Protein AF-A0A1E5RS31-F1 (afdb_monomer_lite)

pLDDT: mean 87.12, std 14.64, range [45.81, 97.88]

Organism: NCBI:txid211096

Structure (mmCIF, N/CA/C/O backbone):
data_AF-A0A1E5RS31-F1
#
_entry.id   AF-A0A1E5RS31-F1
#
loop_
_atom_site.group_PDB
_atom_site.id
_atom_site.type_symbol
_atom_site.label_atom_id
_atom_site.label_alt_id
_atom_site.label_comp_id
_atom_site.label_asym_id
_atom_site.label_entity_id
_atom_site.label_seq_id
_atom_site.pdbx_PDB_ins_code
_atom_site.Cartn_x
_atom_site.Cartn_y
_atom_site.Cartn_z
_atom_site.occupancy
_atom_site.B_iso_or_equiv
_atom_site.auth_seq_id
_atom_site.auth_comp_id
_atom_site.auth_asym_id
_atom_site.auth_atom_id
_atom_site.pdbx_PDB_model_num
ATOM 1 N N . MET A 1 1 ? 2.221 2.774 -38.763 1.00 47.62 1 MET A N 1
ATOM 2 C CA . MET A 1 1 ? 3.360 2.553 -37.840 1.00 47.62 1 MET A CA 1
ATOM 3 C C . MET A 1 1 ? 3.318 3.418 -36.558 1.00 47.62 1 MET A C 1
ATOM 5 O O . MET A 1 1 ? 4.324 3.502 -35.875 1.00 47.62 1 MET A O 1
ATOM 9 N N . ASN A 1 2 ? 2.171 3.998 -36.149 1.00 57.16 2 ASN A N 1
ATOM 10 C CA . ASN A 1 2 ? 2.112 4.993 -35.050 1.00 57.16 2 ASN A CA 1
ATOM 11 C C . ASN A 1 2 ? 1.485 4.512 -33.725 1.00 57.16 2 ASN A C 1
ATOM 13 O O . ASN A 1 2 ? 1.421 5.285 -32.772 1.00 57.16 2 ASN A O 1
ATOM 17 N N . THR A 1 3 ? 1.001 3.273 -33.638 1.00 54.53 3 THR A N 1
ATOM 18 C CA . THR A 1 3 ? 0.268 2.790 -32.451 1.00 54.53 3 THR A CA 1
ATOM 19 C C . THR A 1 3 ? 1.207 2.227 -31.379 1.00 54.53 3 THR A C 1
ATOM 21 O O . THR A 1 3 ? 1.046 2.547 -30.206 1.00 54.53 3 THR A O 1
ATOM 24 N N . ALA A 1 4 ? 2.242 1.482 -31.783 1.00 50.53 4 ALA A N 1
ATOM 25 C CA . ALA A 1 4 ? 3.220 0.875 -30.872 1.00 50.53 4 ALA A CA 1
ATOM 26 C C . ALA A 1 4 ? 4.129 1.909 -30.178 1.00 50.53 4 ALA A C 1
ATOM 28 O O . ALA A 1 4 ? 4.456 1.779 -29.003 1.00 50.53 4 ALA A O 1
ATOM 29 N N . VAL A 1 5 ? 4.488 2.989 -30.882 1.00 55.47 5 VAL A N 1
ATOM 30 C CA . VAL A 1 5 ? 5.280 4.089 -30.305 1.00 55.47 5 VAL A CA 1
ATOM 31 C C . VAL A 1 5 ? 4.449 4.878 -29.280 1.00 55.47 5 VAL A C 1
ATOM 33 O O . VAL A 1 5 ? 4.957 5.252 -28.229 1.00 55.47 5 VAL A O 1
ATOM 36 N N . LYS A 1 6 ? 3.142 5.069 -29.526 1.00 50.16 6 LYS A N 1
ATOM 37 C CA . LYS A 1 6 ? 2.219 5.738 -28.589 1.00 50.16 6 LYS A CA 1
ATOM 38 C C . LYS A 1 6 ? 1.921 4.909 -27.338 1.00 50.16 6 LYS A C 1
ATOM 40 O O . LYS A 1 6 ? 1.783 5.492 -26.267 1.00 50.16 6 LYS A O 1
ATOM 45 N N . SER A 1 7 ? 1.822 3.582 -27.446 1.00 52.22 7 SER A N 1
ATOM 46 C CA . SER A 1 7 ? 1.675 2.722 -26.266 1.00 52.22 7 SER A CA 1
ATOM 47 C C . SER A 1 7 ? 2.943 2.745 -25.417 1.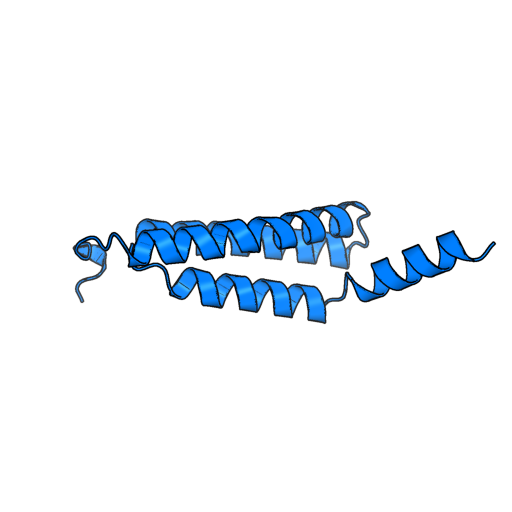00 52.22 7 SER A C 1
ATOM 49 O O . SER A 1 7 ? 2.839 3.007 -24.229 1.00 52.22 7 SER A O 1
ATOM 51 N N . ALA A 1 8 ? 4.130 2.609 -26.020 1.00 47.41 8 ALA A N 1
ATOM 52 C CA . ALA A 1 8 ? 5.407 2.659 -25.301 1.00 47.41 8 ALA A CA 1
ATOM 53 C C . ALA A 1 8 ? 5.656 4.011 -24.598 1.00 47.41 8 ALA A C 1
ATOM 55 O O . ALA A 1 8 ? 6.109 4.034 -23.455 1.00 47.41 8 ALA A O 1
ATOM 56 N N . LEU A 1 9 ? 5.294 5.132 -25.239 1.00 45.81 9 LEU A N 1
ATOM 57 C CA . LEU A 1 9 ? 5.343 6.476 -24.642 1.00 45.81 9 LEU A CA 1
ATOM 58 C C . LEU A 1 9 ? 4.329 6.667 -23.501 1.00 45.81 9 LEU A C 1
ATOM 60 O O . LEU A 1 9 ? 4.599 7.406 -22.558 1.00 45.81 9 LEU A O 1
ATOM 64 N N . ASN A 1 10 ? 3.164 6.015 -23.562 1.00 55.19 10 ASN A N 1
ATOM 65 C CA . ASN A 1 10 ? 2.210 6.010 -22.450 1.00 55.19 10 ASN A CA 1
ATOM 66 C C . ASN A 1 10 ? 2.687 5.119 -21.299 1.00 55.19 10 ASN A C 1
ATOM 68 O O . ASN A 1 10 ? 2.498 5.490 -20.148 1.00 55.19 10 ASN A O 1
ATOM 72 N N . THR A 1 11 ? 3.342 3.994 -21.582 1.00 55.00 11 THR A N 1
ATOM 73 C CA . THR A 1 11 ? 3.890 3.079 -20.571 1.00 55.00 11 THR A CA 1
ATOM 74 C C . THR A 1 11 ? 5.073 3.694 -19.814 1.00 55.00 11 THR A C 1
ATOM 76 O O . THR A 1 11 ? 5.118 3.610 -18.589 1.00 55.00 11 THR A O 1
ATOM 79 N N . SER A 1 12 ? 5.983 4.393 -20.505 1.00 52.44 12 SER A N 1
ATOM 80 C CA . SER A 1 12 ? 7.092 5.124 -19.865 1.00 52.44 12 SER A CA 1
ATOM 81 C C . SER A 1 12 ? 6.628 6.360 -19.086 1.00 52.44 12 SER A C 1
ATOM 83 O O . SER A 1 12 ? 7.256 6.752 -18.107 1.00 52.44 12 SER A O 1
ATOM 85 N N . LYS A 1 13 ? 5.500 6.963 -19.483 1.00 56.97 13 LYS A N 1
ATOM 86 C CA . LYS A 1 13 ? 4.834 8.028 -18.721 1.00 56.97 13 LYS A CA 1
ATOM 87 C C . LYS A 1 13 ? 4.009 7.483 -17.545 1.00 56.97 13 LYS A C 1
ATOM 89 O O . LYS A 1 13 ? 3.832 8.188 -16.556 1.00 56.97 13 LYS A O 1
ATOM 94 N N . GLN A 1 14 ? 3.510 6.247 -17.641 1.00 64.06 14 GLN A N 1
ATOM 95 C CA . GLN A 1 14 ? 2.771 5.556 -16.578 1.00 64.06 14 GLN A CA 1
ATOM 96 C C . GLN A 1 14 ? 3.690 5.140 -15.428 1.00 64.06 14 GLN A C 1
ATOM 98 O O . GLN A 1 14 ? 3.350 5.371 -14.266 1.00 64.06 14 GLN A O 1
ATOM 103 N N . LEU A 1 15 ? 4.853 4.563 -15.735 1.00 82.00 15 LEU A N 1
ATOM 104 C CA . LEU A 1 15 ? 5.786 4.069 -14.728 1.00 82.00 15 LEU A CA 1
ATOM 105 C C . LEU A 1 15 ? 7.029 4.961 -14.644 1.00 82.00 15 LEU A C 1
ATOM 107 O O . LEU A 1 15 ? 7.922 4.904 -15.481 1.00 82.00 15 LEU A O 1
ATOM 111 N N . SER A 1 16 ? 7.080 5.782 -13.601 1.00 91.25 16 SER A N 1
ATOM 112 C CA . SER A 1 16 ? 8.226 6.605 -13.221 1.00 91.25 16 SER A CA 1
ATOM 113 C C . SER A 1 16 ? 8.402 6.533 -11.706 1.00 91.25 16 SER A C 1
ATOM 115 O O . SER A 1 16 ? 7.438 6.289 -10.979 1.00 91.25 16 SER A O 1
ATOM 117 N N . GLN A 1 17 ? 9.597 6.827 -11.192 1.00 91.62 17 GLN A N 1
ATOM 118 C CA . GLN A 1 17 ? 9.815 6.846 -9.739 1.00 91.62 17 GLN A CA 1
ATOM 119 C C . GLN A 1 17 ? 8.849 7.805 -9.016 1.00 91.62 17 GLN A C 1
ATOM 121 O O . GLN A 1 17 ? 8.391 7.535 -7.903 1.00 91.62 17 GLN A O 1
ATOM 126 N N . GLN A 1 18 ? 8.493 8.913 -9.671 1.00 92.88 18 GLN A N 1
ATOM 127 C CA . GLN A 1 18 ? 7.522 9.882 -9.165 1.00 92.88 18 GLN A CA 1
ATOM 128 C C . GLN A 1 18 ? 6.104 9.299 -9.117 1.00 92.88 18 GLN A C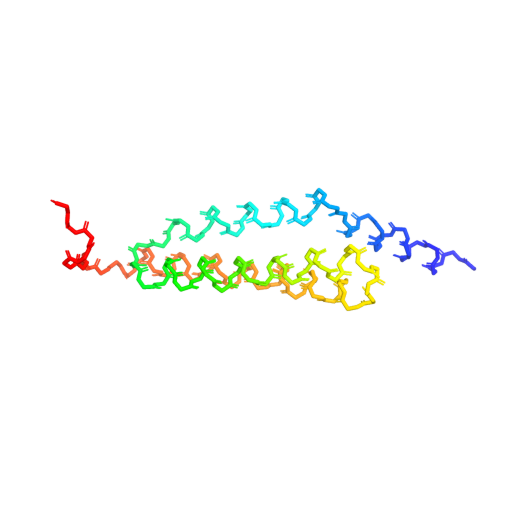 1
ATOM 130 O O . GLN A 1 18 ? 5.410 9.488 -8.120 1.00 92.88 18 GLN A O 1
ATOM 135 N N . SER A 1 19 ? 5.676 8.557 -10.145 1.00 93.44 19 SER A N 1
ATOM 136 C CA . SER A 1 19 ? 4.346 7.935 -10.159 1.00 93.44 19 SER A CA 1
ATOM 137 C C . SER A 1 19 ? 4.225 6.793 -9.147 1.00 93.44 19 SER A C 1
ATOM 139 O O . SER A 1 19 ? 3.181 6.675 -8.503 1.00 93.44 19 SER A O 1
ATOM 141 N N . ILE A 1 20 ? 5.292 6.015 -8.926 1.00 95.19 20 ILE A N 1
ATOM 142 C CA . ILE A 1 20 ? 5.361 5.000 -7.857 1.00 95.19 20 ILE A CA 1
ATOM 143 C C . ILE A 1 20 ? 5.235 5.673 -6.485 1.00 95.19 20 ILE A C 1
ATOM 145 O O . ILE A 1 20 ? 4.435 5.251 -5.651 1.00 95.19 20 ILE A O 1
ATOM 149 N N . SER A 1 21 ? 5.972 6.765 -6.268 1.00 95.56 21 SER A N 1
ATOM 150 C CA . SER A 1 21 ? 5.946 7.514 -5.004 1.00 95.56 21 SER A CA 1
ATOM 151 C C . SER A 1 21 ? 4.574 8.139 -4.729 1.00 95.56 21 SER A C 1
ATOM 153 O O . SER A 1 21 ? 4.063 8.046 -3.614 1.00 95.56 21 SER A O 1
ATOM 155 N N . ALA A 1 22 ? 3.939 8.725 -5.748 1.00 96.00 22 ALA A N 1
ATOM 156 C CA . ALA A 1 22 ? 2.594 9.289 -5.643 1.00 96.00 22 ALA A CA 1
ATOM 157 C C . ALA A 1 22 ? 1.530 8.213 -5.358 1.00 96.00 22 ALA A C 1
ATOM 159 O O . ALA A 1 22 ? 0.605 8.437 -4.566 1.00 96.00 22 ALA A O 1
ATOM 160 N N . LEU A 1 23 ? 1.671 7.031 -5.968 1.00 96.31 23 LEU A N 1
ATOM 161 C CA . LEU A 1 23 ? 0.797 5.893 -5.700 1.00 96.31 23 LEU A CA 1
ATOM 162 C C . LEU A 1 23 ? 0.975 5.405 -4.254 1.00 96.31 23 LEU A C 1
ATOM 164 O O . LEU A 1 23 ? -0.019 5.262 -3.544 1.00 96.31 23 LEU A O 1
ATOM 168 N N . ASN A 1 24 ? 2.215 5.247 -3.782 1.00 97.25 24 ASN A N 1
ATOM 169 C CA . ASN A 1 24 ? 2.505 4.854 -2.401 1.00 97.25 24 ASN A CA 1
ATOM 170 C C . ASN A 1 24 ? 1.938 5.856 -1.383 1.00 97.25 24 ASN A C 1
ATOM 172 O O . ASN A 1 24 ? 1.248 5.467 -0.443 1.00 97.25 24 ASN A O 1
ATOM 176 N N . ALA A 1 25 ? 2.136 7.157 -1.607 1.00 96.81 25 ALA A N 1
ATOM 177 C CA . ALA A 1 25 ? 1.554 8.195 -0.756 1.00 96.81 25 ALA A CA 1
ATOM 178 C C . ALA A 1 25 ? 0.019 8.100 -0.714 1.00 96.81 25 ALA A C 1
ATOM 180 O O . ALA A 1 25 ? -0.585 8.166 0.357 1.00 96.81 25 ALA A O 1
ATOM 181 N N . SER A 1 26 ? -0.618 7.862 -1.866 1.00 96.50 26 SER A N 1
ATOM 182 C CA . SER A 1 26 ? -2.067 7.650 -1.938 1.00 96.50 26 SE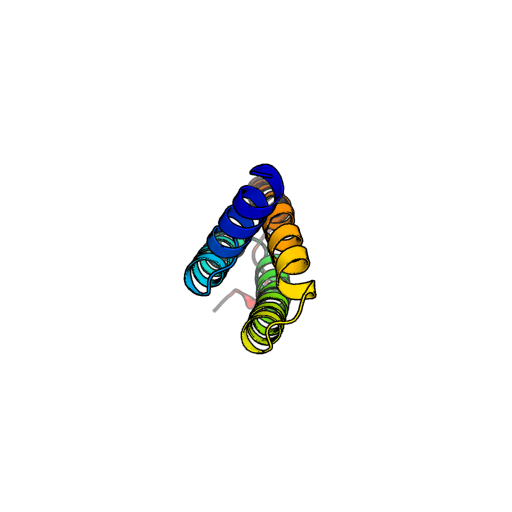R A CA 1
ATOM 183 C C . SER A 1 26 ? -2.511 6.444 -1.107 1.00 96.50 26 SER A C 1
ATOM 185 O O . SER A 1 26 ? -3.520 6.530 -0.409 1.00 96.50 26 SER A O 1
ATOM 187 N N . TYR A 1 27 ? -1.763 5.341 -1.135 1.00 97.19 27 TYR A N 1
ATOM 188 C CA . TYR A 1 27 ? -2.023 4.179 -0.287 1.00 97.19 27 TYR A CA 1
ATOM 189 C C . TYR A 1 27 ? -1.886 4.506 1.196 1.00 97.19 27 TYR A C 1
ATOM 191 O O . TYR A 1 27 ? -2.829 4.286 1.952 1.00 97.19 27 TYR A O 1
ATOM 199 N N . MET A 1 28 ? -0.747 5.060 1.611 1.00 96.31 28 MET A N 1
ATOM 200 C CA . MET A 1 28 ? -0.465 5.327 3.023 1.00 96.31 28 MET A CA 1
ATOM 201 C C . MET A 1 28 ? -1.478 6.299 3.629 1.00 96.31 28 MET A C 1
ATOM 203 O O . MET A 1 28 ? -1.969 6.052 4.729 1.00 96.31 28 MET A O 1
ATOM 207 N N . ASN A 1 29 ? -1.891 7.320 2.875 1.00 96.12 29 ASN A N 1
ATOM 208 C CA . ASN A 1 29 ? -2.945 8.239 3.299 1.00 96.12 29 ASN A CA 1
ATOM 209 C C . ASN A 1 29 ? -4.290 7.521 3.497 1.00 96.12 29 ASN A C 1
ATOM 211 O O . ASN A 1 29 ? -4.962 7.748 4.495 1.00 96.12 29 ASN A O 1
ATOM 215 N N . ASN A 1 30 ? -4.685 6.619 2.589 1.00 95.50 30 ASN A N 1
ATOM 216 C CA . ASN A 1 30 ? -5.943 5.870 2.733 1.00 95.50 30 ASN A CA 1
ATOM 217 C C . ASN A 1 30 ? -5.883 4.799 3.831 1.00 95.50 30 ASN A C 1
ATOM 219 O O . ASN A 1 30 ? -6.901 4.498 4.450 1.00 95.50 30 ASN A O 1
ATOM 223 N N . ILE A 1 31 ? -4.704 4.231 4.091 1.00 95.62 31 ILE A N 1
ATOM 224 C CA . ILE A 1 31 ? -4.511 3.239 5.151 1.00 95.62 31 ILE A CA 1
ATOM 225 C C . ILE A 1 31 ? -4.600 3.898 6.532 1.00 95.62 31 ILE A C 1
ATOM 227 O O . ILE A 1 31 ? -5.182 3.328 7.450 1.00 95.62 31 ILE A O 1
ATOM 231 N N . GLN A 1 32 ? -4.080 5.116 6.690 1.00 93.50 32 GLN A N 1
ATOM 232 C CA . GLN A 1 32 ? -4.196 5.860 7.949 1.00 93.50 32 GLN A CA 1
ATOM 233 C C . GLN A 1 32 ? -5.649 6.156 8.345 1.00 93.50 32 GLN A C 1
ATOM 235 O O . GLN A 1 32 ? -5.939 6.306 9.526 1.00 93.50 32 GLN A O 1
ATOM 240 N N . LEU A 1 33 ? -6.562 6.194 7.374 1.00 93.44 33 LEU A N 1
ATOM 241 C CA . LEU A 1 33 ? -7.987 6.429 7.594 1.00 93.44 33 LEU A CA 1
ATOM 242 C C . LEU A 1 33 ? -8.750 5.200 8.130 1.00 93.44 33 LEU A C 1
ATOM 244 O O . LEU A 1 33 ? -9.931 5.333 8.462 1.00 93.44 33 LEU A O 1
ATOM 248 N N . PHE A 1 34 ? -8.117 4.021 8.214 1.00 93.25 34 PHE A N 1
ATOM 249 C CA . PHE A 1 34 ? -8.707 2.854 8.875 1.00 93.25 34 PHE A CA 1
ATOM 250 C C . PHE A 1 34 ? -8.841 3.103 10.378 1.00 93.25 34 PHE A C 1
ATOM 252 O O . PHE A 1 34 ? -7.852 3.365 11.069 1.00 93.25 34 PHE A O 1
ATOM 259 N N . THR A 1 35 ? -10.062 2.953 10.890 1.00 90.50 35 THR A N 1
ATOM 260 C CA . THR A 1 35 ? -10.357 3.060 12.322 1.00 90.50 35 THR A CA 1
ATOM 261 C C . THR A 1 35 ? -9.806 1.848 13.067 1.00 90.50 35 THR A C 1
ATOM 263 O O . THR A 1 35 ? -9.175 1.998 14.107 1.00 90.50 35 THR A O 1
ATOM 266 N N . ASN A 1 36 ? -9.950 0.653 12.491 1.00 91.81 36 ASN A N 1
ATOM 267 C CA . ASN A 1 36 ? -9.486 -0.587 13.102 1.00 91.81 36 ASN A CA 1
ATOM 268 C C . ASN A 1 36 ? -7.954 -0.736 13.018 1.00 91.81 36 ASN A C 1
ATOM 270 O O . ASN A 1 36 ? -7.384 -0.753 11.921 1.00 91.81 36 ASN A O 1
ATOM 274 N N . TYR A 1 37 ? -7.306 -0.925 14.173 1.00 91.81 37 TYR A N 1
ATOM 275 C CA . TYR A 1 37 ? -5.858 -1.125 14.293 1.00 91.81 37 TYR A CA 1
ATOM 276 C C . TYR A 1 37 ? -5.307 -2.239 13.410 1.00 91.81 37 TYR A C 1
ATOM 278 O O . TYR A 1 37 ? -4.337 -2.036 12.681 1.00 91.81 37 TYR A O 1
ATOM 286 N N . ASN A 1 38 ? -5.933 -3.417 13.454 1.00 92.12 38 ASN A N 1
ATOM 287 C CA . ASN A 1 38 ? -5.429 -4.595 12.759 1.00 92.12 38 ASN A CA 1
ATOM 288 C C . ASN A 1 38 ? -5.436 -4.371 11.250 1.00 92.12 38 ASN A C 1
ATOM 290 O O . ASN A 1 38 ? -4.455 -4.692 10.585 1.00 92.12 38 ASN A O 1
ATOM 294 N N . PHE A 1 39 ? -6.502 -3.777 10.708 1.00 93.00 39 PHE A N 1
ATOM 295 C CA . PHE A 1 39 ? -6.559 -3.444 9.285 1.00 93.00 39 PHE A CA 1
ATOM 296 C C . PHE A 1 39 ? -5.529 -2.385 8.912 1.00 93.00 39 PHE A C 1
ATOM 298 O O . PHE A 1 39 ? -4.792 -2.578 7.944 1.00 93.00 39 PHE A O 1
ATOM 305 N N . ARG A 1 40 ? -5.420 -1.312 9.701 1.00 94.50 40 ARG A N 1
ATOM 306 C CA . ARG A 1 40 ? -4.433 -0.251 9.481 1.00 94.50 40 ARG A CA 1
ATOM 307 C C . ARG A 1 40 ? -3.011 -0.812 9.419 1.00 94.50 40 ARG A C 1
ATOM 309 O O . ARG A 1 40 ? -2.312 -0.608 8.429 1.00 94.50 40 ARG A O 1
ATOM 316 N N . GLU A 1 41 ? -2.600 -1.573 10.429 1.00 95.25 41 GLU A N 1
ATOM 317 C CA . GLU A 1 41 ? -1.244 -2.120 10.510 1.00 95.25 41 GLU A CA 1
ATOM 318 C C . GLU A 1 41 ? -0.991 -3.247 9.502 1.00 95.25 41 GLU A C 1
ATOM 320 O O . GLU A 1 41 ? 0.079 -3.295 8.890 1.00 95.25 41 GLU A O 1
ATOM 325 N N . TYR A 1 42 ? -1.970 -4.124 9.260 1.00 95.62 42 TYR A N 1
ATOM 326 C CA . TYR A 1 42 ? -1.852 -5.174 8.248 1.00 95.62 42 TYR A CA 1
ATOM 327 C C . TYR A 1 42 ? -1.653 -4.581 6.852 1.00 95.62 42 TYR A C 1
ATOM 329 O O . TYR A 1 42 ? -0.687 -4.929 6.168 1.00 95.62 42 TYR A O 1
ATOM 337 N N . PHE A 1 43 ? -2.529 -3.662 6.430 1.00 96.25 43 PHE A N 1
ATOM 338 C CA . PHE A 1 43 ? -2.436 -3.069 5.099 1.00 96.25 43 PHE A CA 1
ATOM 339 C C . PHE A 1 43 ? -1.187 -2.206 4.952 1.00 96.25 43 PHE A C 1
ATOM 341 O O . PHE A 1 43 ? -0.544 -2.270 3.906 1.00 96.25 43 PHE A O 1
ATOM 348 N N . LYS A 1 44 ? -0.782 -1.478 6.000 1.00 96.62 44 LYS A N 1
ATOM 349 C CA . LYS A 1 44 ? 0.482 -0.732 6.012 1.00 96.62 44 LYS A CA 1
ATOM 350 C C . LYS A 1 44 ? 1.666 -1.653 5.717 1.00 96.62 44 LYS A C 1
ATOM 352 O O . LYS A 1 44 ? 2.403 -1.408 4.768 1.00 96.62 44 LYS A O 1
ATOM 357 N N . ARG A 1 45 ? 1.804 -2.757 6.459 1.00 97.31 45 ARG A N 1
ATOM 358 C CA . ARG A 1 45 ? 2.897 -3.731 6.270 1.00 97.31 45 ARG A CA 1
ATOM 359 C C . ARG A 1 45 ? 2.813 -4.478 4.943 1.00 97.31 45 ARG A C 1
ATOM 361 O O . ARG A 1 45 ? 3.846 -4.813 4.369 1.00 97.31 45 ARG A O 1
ATOM 368 N N . LYS A 1 46 ? 1.603 -4.804 4.475 1.00 96.62 46 LYS A N 1
ATOM 369 C CA . LYS A 1 46 ? 1.393 -5.459 3.178 1.00 96.62 46 LYS A CA 1
ATOM 370 C C . LYS A 1 46 ? 1.892 -4.546 2.062 1.00 96.62 46 LYS A C 1
ATOM 372 O O . LYS A 1 46 ? 2.818 -4.915 1.353 1.00 96.62 46 LYS A O 1
ATOM 377 N N . TYR A 1 47 ? 1.327 -3.347 1.947 1.00 96.88 47 TYR A N 1
ATOM 378 C CA . TYR A 1 47 ? 1.626 -2.472 0.819 1.00 96.88 47 TYR A CA 1
ATOM 379 C C . TYR A 1 47 ? 3.016 -1.857 0.897 1.00 96.88 47 TYR A C 1
ATOM 381 O O . TYR A 1 47 ? 3.621 -1.661 -0.147 1.00 96.88 47 TYR A O 1
ATOM 389 N N . GLN A 1 48 ? 3.579 -1.639 2.089 1.00 96.88 48 GLN A N 1
ATOM 390 C CA . GLN A 1 48 ? 4.986 -1.258 2.199 1.00 96.88 48 GLN A CA 1
ATOM 391 C C . GLN A 1 48 ? 5.903 -2.301 1.534 1.00 96.88 48 GLN A C 1
ATOM 393 O O . GLN A 1 48 ? 6.745 -1.929 0.722 1.00 96.88 48 GLN A O 1
ATOM 398 N N . ARG A 1 49 ? 5.678 -3.598 1.791 1.00 97.88 49 ARG A N 1
ATOM 399 C CA . ARG A 1 49 ? 6.433 -4.680 1.139 1.00 97.88 49 ARG A CA 1
ATOM 400 C C . ARG A 1 49 ? 6.187 -4.746 -0.369 1.00 97.88 49 ARG A C 1
ATOM 402 O O . ARG A 1 49 ? 7.136 -4.928 -1.124 1.00 97.88 49 ARG A O 1
ATOM 409 N N . GLU A 1 50 ? 4.946 -4.555 -0.821 1.00 97.69 50 GLU A N 1
ATOM 410 C CA . GLU A 1 50 ? 4.646 -4.512 -2.262 1.00 97.69 50 GLU A CA 1
ATOM 411 C C . GLU A 1 50 ? 5.344 -3.333 -2.959 1.00 97.69 50 GLU A C 1
ATOM 413 O O . GLU A 1 50 ? 5.898 -3.498 -4.043 1.00 97.69 50 GLU A O 1
ATOM 418 N N . PHE A 1 51 ? 5.400 -2.153 -2.330 1.00 97.12 51 PHE A N 1
ATOM 419 C CA . PHE A 1 51 ? 6.122 -1.002 -2.879 1.00 97.12 51 PHE A CA 1
ATOM 420 C C . PHE A 1 51 ? 7.642 -1.182 -2.835 1.00 97.12 51 PHE A C 1
ATOM 422 O O . PHE A 1 51 ? 8.321 -0.757 -3.766 1.00 97.12 51 PHE A O 1
ATOM 429 N N . GLU A 1 52 ? 8.200 -1.817 -1.805 1.00 96.69 52 GLU A N 1
ATOM 430 C CA . GLU A 1 52 ? 9.622 -2.200 -1.773 1.00 96.69 52 GLU A CA 1
ATOM 431 C C . GLU A 1 52 ? 9.962 -3.151 -2.933 1.00 96.69 52 GLU A C 1
ATOM 433 O O . GLU A 1 52 ? 10.950 -2.948 -3.647 1.00 96.69 52 GLU A O 1
ATOM 438 N N . LYS A 1 53 ? 9.091 -4.134 -3.189 1.00 97.38 53 LYS A N 1
ATOM 439 C CA . LYS A 1 53 ? 9.210 -5.056 -4.322 1.00 97.38 53 LYS A CA 1
ATOM 440 C C . LYS A 1 53 ? 9.108 -4.326 -5.661 1.00 97.38 53 LYS A C 1
ATOM 442 O O . LYS A 1 53 ? 10.002 -4.468 -6.488 1.00 97.38 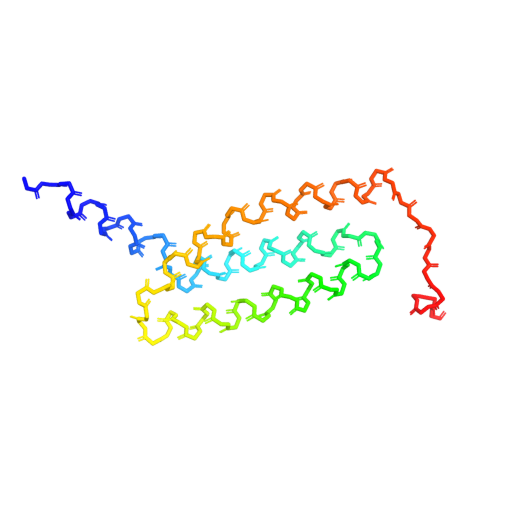53 LYS A O 1
ATOM 447 N N . LEU A 1 54 ? 8.090 -3.486 -5.846 1.00 95.69 54 LEU A N 1
ATOM 448 C CA . LEU A 1 54 ? 7.903 -2.709 -7.072 1.00 95.69 54 LEU A CA 1
ATOM 449 C C . LEU A 1 54 ? 9.087 -1.772 -7.355 1.00 95.69 54 LEU A C 1
ATOM 451 O O . LEU A 1 54 ? 9.517 -1.654 -8.497 1.00 95.69 54 LEU A O 1
ATOM 455 N N . ASN A 1 55 ? 9.638 -1.112 -6.332 1.00 94.88 55 ASN A N 1
ATOM 456 C CA . ASN A 1 55 ? 10.829 -0.273 -6.497 1.00 94.88 55 ASN A CA 1
ATOM 457 C C . ASN A 1 55 ? 12.050 -1.098 -6.927 1.00 94.88 55 ASN A C 1
ATOM 459 O O . ASN A 1 55 ? 12.836 -0.636 -7.749 1.00 94.88 55 ASN A O 1
ATOM 463 N N . THR A 1 56 ? 12.195 -2.317 -6.406 1.00 96.19 56 THR A N 1
ATOM 464 C CA . THR A 1 56 ? 13.272 -3.238 -6.803 1.00 96.19 56 THR A CA 1
ATOM 465 C C . THR A 1 56 ? 13.109 -3.693 -8.255 1.00 96.19 56 THR A C 1
ATOM 467 O O . THR A 1 56 ? 14.060 -3.633 -9.037 1.00 96.19 56 THR A O 1
ATOM 470 N N . GLU A 1 57 ? 11.897 -4.090 -8.644 1.00 94.00 57 GLU A N 1
ATOM 471 C CA . GLU A 1 57 ? 11.553 -4.464 -10.023 1.00 94.00 57 GLU A CA 1
ATOM 472 C C . GLU A 1 57 ? 11.791 -3.289 -10.988 1.00 94.00 57 GLU A C 1
ATOM 474 O O . GLU A 1 57 ? 12.401 -3.456 -12.042 1.00 94.00 57 GLU A O 1
ATOM 479 N N . PHE A 1 58 ? 11.396 -2.072 -10.604 1.00 92.31 58 PHE A N 1
ATOM 480 C CA . PHE A 1 58 ? 11.642 -0.863 -11.390 1.00 92.31 58 PHE A CA 1
ATOM 481 C C . PHE A 1 58 ? 13.141 -0.551 -11.529 1.00 92.31 58 PHE A C 1
ATOM 483 O O . PHE A 1 58 ? 13.614 -0.315 -12.638 1.00 92.31 58 PHE A O 1
ATOM 490 N N . ALA A 1 59 ? 13.909 -0.597 -10.435 1.00 92.44 59 ALA A N 1
ATOM 491 C CA . ALA A 1 59 ? 15.348 -0.313 -10.448 1.00 92.44 59 ALA A CA 1
ATOM 492 C C . ALA A 1 59 ? 16.154 -1.318 -11.290 1.00 92.44 59 ALA A C 1
ATOM 494 O O . ALA A 1 59 ? 17.183 -0.963 -11.865 1.00 92.44 59 ALA A O 1
ATOM 495 N N . THR A 1 60 ? 15.681 -2.562 -11.380 1.00 93.94 60 THR A N 1
ATOM 496 C CA . THR A 1 60 ? 16.298 -3.627 -12.186 1.00 93.94 60 THR A CA 1
ATOM 497 C C . THR A 1 60 ? 15.784 -3.679 -13.629 1.00 93.94 60 THR A C 1
ATOM 499 O O . THR A 1 60 ? 16.266 -4.498 -14.408 1.00 93.94 60 THR A O 1
ATOM 502 N N . ASN A 1 61 ? 14.872 -2.777 -14.017 1.00 89.06 61 ASN A N 1
ATOM 503 C CA . ASN A 1 61 ? 14.176 -2.778 -15.309 1.00 89.06 61 ASN A CA 1
ATOM 504 C C . ASN A 1 61 ? 13.461 -4.110 -15.611 1.00 89.06 61 ASN A C 1
ATOM 506 O O . ASN A 1 61 ? 13.414 -4.550 -16.762 1.00 89.06 61 ASN A O 1
ATOM 510 N N . ASP A 1 62 ? 12.902 -4.753 -14.582 1.00 90.31 62 ASP A N 1
ATOM 511 C CA . ASP A 1 62 ? 12.083 -5.951 -14.747 1.00 90.31 62 ASP A CA 1
ATOM 512 C C . ASP A 1 62 ? 10.804 -5.607 -15.534 1.00 90.31 62 ASP A C 1
ATOM 514 O O . ASP A 1 62 ? 10.087 -4.648 -15.230 1.00 90.31 62 ASP A O 1
ATOM 518 N N . ALA A 1 63 ? 10.486 -6.426 -16.538 1.00 87.38 63 ALA A N 1
ATOM 519 C CA . ALA A 1 63 ? 9.258 -6.324 -17.318 1.00 87.38 63 ALA A CA 1
ATOM 520 C C . ALA A 1 63 ? 7.989 -6.418 -16.445 1.00 87.38 63 ALA A C 1
ATOM 522 O O . ALA A 1 63 ? 6.959 -5.833 -16.790 1.00 87.38 63 ALA A O 1
ATOM 523 N N . ASN A 1 64 ? 8.068 -7.099 -15.296 1.00 90.50 64 ASN A N 1
ATOM 524 C CA . ASN A 1 64 ? 6.955 -7.259 -14.359 1.00 90.50 64 ASN A CA 1
ATOM 525 C C . ASN A 1 64 ? 6.561 -5.958 -13.642 1.00 90.50 64 ASN A C 1
ATOM 527 O O . ASN A 1 64 ? 5.414 -5.837 -13.199 1.00 90.50 64 ASN A O 1
ATOM 531 N N . ALA A 1 65 ? 7.462 -4.970 -13.558 1.00 91.31 65 ALA A N 1
ATOM 532 C CA . ALA A 1 65 ? 7.225 -3.729 -12.818 1.00 91.31 65 ALA A CA 1
ATOM 533 C C . ALA A 1 65 ? 5.977 -2.981 -13.325 1.00 91.31 65 ALA A C 1
ATOM 535 O O . ALA A 1 65 ? 5.205 -2.421 -12.546 1.00 91.31 65 ALA A O 1
ATOM 536 N N . ILE A 1 66 ? 5.734 -3.015 -14.640 1.00 90.62 66 ILE A N 1
ATOM 537 C CA . ILE A 1 66 ? 4.577 -2.362 -15.264 1.00 90.62 66 ILE A CA 1
ATOM 538 C C . ILE A 1 66 ? 3.275 -3.057 -14.858 1.00 90.62 66 ILE A C 1
ATOM 540 O O . ILE A 1 66 ? 2.336 -2.387 -14.425 1.00 90.62 66 ILE A O 1
ATOM 544 N N . SER A 1 67 ? 3.211 -4.387 -14.965 1.00 92.06 67 SER A N 1
ATOM 545 C CA . SER A 1 67 ? 2.020 -5.147 -14.567 1.00 92.06 67 SER A CA 1
ATOM 546 C C . SER A 1 67 ? 1.738 -5.022 -13.072 1.00 92.06 67 SER A C 1
ATOM 548 O O . SER A 1 67 ? 0.587 -4.859 -12.674 1.00 92.06 67 SER A O 1
ATOM 550 N N . HIS A 1 68 ? 2.784 -5.022 -12.246 1.00 95.06 68 HIS A N 1
ATOM 551 C CA . HIS A 1 68 ? 2.653 -4.883 -10.802 1.00 95.06 68 HIS A CA 1
ATOM 552 C C . HIS A 1 68 ? 2.147 -3.483 -10.419 1.00 95.06 68 HIS A C 1
ATOM 554 O O . HIS A 1 68 ? 1.203 -3.351 -9.638 1.00 95.06 68 HIS A O 1
ATOM 560 N N . TYR A 1 69 ? 2.674 -2.426 -11.043 1.00 95.00 69 TYR A N 1
ATOM 561 C CA . TYR A 1 69 ? 2.155 -1.067 -10.869 1.00 95.00 69 TYR A CA 1
ATOM 562 C C . TYR A 1 69 ? 0.677 -0.940 -11.271 1.00 95.00 69 TYR A C 1
ATOM 564 O O . TYR A 1 69 ? -0.113 -0.297 -10.571 1.00 95.00 69 TYR A O 1
ATOM 572 N N . GLN A 1 70 ? 0.278 -1.565 -12.382 1.00 93.12 70 GLN A N 1
ATOM 573 C CA . GLN A 1 70 ? -1.119 -1.583 -12.822 1.00 93.12 70 GLN A CA 1
ATOM 574 C C . GLN A 1 70 ? -2.015 -2.309 -11.814 1.00 93.12 70 GLN A C 1
ATOM 576 O O . GLN A 1 70 ? -3.066 -1.785 -11.449 1.00 93.12 70 GLN A O 1
ATOM 581 N N . GLN A 1 71 ? -1.573 -3.457 -11.296 1.00 95.38 71 GLN A N 1
ATOM 582 C CA . GLN A 1 71 ? -2.291 -4.191 -10.256 1.00 95.38 71 GLN A CA 1
ATOM 583 C C . GLN A 1 71 ? -2.491 -3.339 -8.995 1.00 95.38 71 GLN A C 1
ATOM 585 O O . GLN A 1 71 ? -3.613 -3.228 -8.505 1.00 95.38 71 GLN A O 1
ATOM 590 N N . LEU A 1 72 ? -1.442 -2.675 -8.501 1.00 96.25 72 LEU A N 1
ATOM 591 C CA . LEU A 1 72 ? -1.555 -1.774 -7.348 1.00 96.25 72 LEU A CA 1
ATOM 592 C C . LEU A 1 72 ? -2.464 -0.569 -7.643 1.00 96.25 72 LEU A C 1
ATOM 594 O O . LEU A 1 72 ? -3.200 -0.092 -6.784 1.00 96.25 72 LEU A O 1
ATOM 598 N N . THR A 1 73 ? -2.486 -0.075 -8.876 1.00 94.88 73 THR A N 1
ATOM 599 C CA . THR A 1 73 ? -3.418 0.998 -9.251 1.00 94.88 73 THR A CA 1
ATOM 600 C C . THR A 1 73 ? -4.880 0.548 -9.132 1.00 94.88 73 THR A C 1
ATOM 602 O O . THR A 1 73 ? -5.729 1.305 -8.650 1.00 94.88 73 THR A O 1
ATOM 605 N N . GLU A 1 74 ? -5.181 -0.694 -9.513 1.00 94.12 74 GLU A N 1
ATOM 606 C CA . GLU A 1 74 ? -6.511 -1.288 -9.357 1.00 94.12 74 GLU A CA 1
ATOM 607 C C . GLU A 1 74 ? -6.846 -1.585 -7.886 1.00 94.12 74 GLU A C 1
ATOM 609 O O . GLU A 1 74 ? -7.929 -1.232 -7.401 1.00 94.12 74 GLU A O 1
ATOM 614 N N . GLU A 1 75 ? -5.899 -2.156 -7.139 1.00 95.38 75 GLU A N 1
ATOM 615 C CA . GLU A 1 75 ? -6.056 -2.475 -5.717 1.00 95.38 75 GLU A CA 1
ATOM 616 C C . GLU A 1 75 ? -6.273 -1.229 -4.846 1.00 95.38 75 GLU A C 1
ATOM 618 O O . GLU A 1 75 ? -7.001 -1.295 -3.851 1.00 95.38 75 GLU A O 1
ATOM 623 N N . LEU A 1 76 ? -5.755 -0.059 -5.235 1.00 95.94 76 LEU A N 1
ATOM 624 C CA . LEU A 1 76 ? -6.015 1.195 -4.522 1.00 95.94 76 LEU A CA 1
ATOM 625 C C . LEU A 1 76 ? -7.519 1.486 -4.417 1.00 95.94 76 LEU A C 1
ATOM 627 O O . LEU A 1 76 ? -7.989 2.001 -3.398 1.00 95.94 76 LEU A O 1
ATOM 631 N N . ARG A 1 77 ? -8.302 1.144 -5.449 1.00 94.62 77 ARG A N 1
ATOM 632 C CA . ARG A 1 77 ? -9.763 1.322 -5.419 1.00 94.62 77 ARG A CA 1
ATOM 633 C C . ARG A 1 77 ? -10.416 0.416 -4.378 1.00 94.62 77 ARG A C 1
ATOM 635 O O . ARG A 1 77 ? -11.385 0.830 -3.746 1.00 94.62 77 ARG A O 1
ATOM 642 N N . LEU A 1 78 ? -9.889 -0.794 -4.185 1.00 93.56 78 LEU A N 1
ATOM 643 C CA . LEU A 1 78 ? -10.356 -1.724 -3.154 1.00 93.56 78 LEU A CA 1
ATOM 644 C C . LEU A 1 78 ? -10.039 -1.196 -1.756 1.00 93.56 78 LEU A C 1
ATOM 646 O O . LEU A 1 78 ? -10.940 -1.142 -0.923 1.00 93.56 78 LEU A O 1
ATOM 650 N N . VAL A 1 79 ? -8.804 -0.738 -1.525 1.00 94.75 79 VAL A N 1
ATOM 651 C CA . VAL A 1 79 ? -8.400 -0.168 -0.229 1.00 94.75 79 VAL A CA 1
ATOM 652 C C . VAL A 1 79 ? -9.290 1.012 0.142 1.00 94.75 79 VAL A C 1
ATOM 654 O O . VAL A 1 79 ? -9.849 1.020 1.231 1.00 94.75 79 VAL A O 1
ATOM 657 N N . LYS A 1 80 ? -9.523 1.942 -0.792 1.00 95.44 80 LYS A N 1
ATOM 658 C CA . LYS A 1 80 ? -10.425 3.088 -0.585 1.00 95.44 80 LYS A CA 1
ATOM 659 C C . LYS A 1 80 ? -11.826 2.669 -0.142 1.00 95.44 80 LYS A C 1
ATOM 661 O O . LYS A 1 80 ? -12.360 3.219 0.817 1.00 95.44 80 LYS A O 1
ATOM 666 N N . ARG A 1 81 ? -12.425 1.685 -0.822 1.00 95.62 81 ARG A N 1
ATOM 667 C CA . ARG A 1 81 ? -13.750 1.167 -0.446 1.00 95.62 81 ARG A CA 1
ATOM 668 C C . ARG A 1 81 ? -13.732 0.531 0.939 1.00 95.62 81 ARG A C 1
ATOM 670 O O . ARG A 1 81 ? -14.636 0.781 1.729 1.00 95.62 81 ARG A O 1
ATOM 677 N N . GLN A 1 82 ? -12.703 -0.256 1.239 1.00 93.81 82 GLN A N 1
ATOM 678 C CA . GLN A 1 82 ? -12.592 -0.940 2.522 1.00 93.81 82 GLN A CA 1
ATOM 679 C C . GLN A 1 82 ? -12.409 0.046 3.680 1.00 93.81 82 GLN A C 1
ATOM 681 O O . GLN A 1 82 ? -12.987 -0.161 4.746 1.00 93.81 82 GLN A O 1
ATOM 686 N N . THR A 1 83 ? -11.666 1.134 3.462 1.00 94.12 83 THR A N 1
ATOM 687 C CA . THR A 1 83 ? -11.541 2.237 4.418 1.00 94.12 83 THR A CA 1
ATOM 688 C C . THR A 1 83 ? -12.906 2.852 4.717 1.00 94.12 83 THR A C 1
ATOM 690 O O . THR A 1 83 ? -13.275 2.967 5.881 1.00 94.12 83 THR A O 1
ATOM 693 N N . ILE A 1 84 ? -13.692 3.179 3.684 1.00 93.50 84 ILE A N 1
ATOM 694 C CA . ILE A 1 84 ? -15.035 3.756 3.854 1.00 93.50 84 ILE A CA 1
ATOM 695 C C . ILE A 1 84 ? -15.941 2.800 4.639 1.00 93.50 84 ILE A C 1
ATOM 697 O O . ILE A 1 84 ? -16.575 3.207 5.606 1.00 93.50 84 ILE A O 1
ATOM 701 N N . ILE A 1 85 ? -15.967 1.514 4.280 1.00 92.00 85 ILE A N 1
ATOM 702 C CA . ILE A 1 85 ? -16.770 0.506 4.992 1.00 92.00 85 ILE A CA 1
ATOM 703 C C . ILE A 1 85 ? -16.351 0.416 6.464 1.00 92.00 85 ILE A C 1
ATOM 705 O O . ILE A 1 85 ? -17.200 0.371 7.351 1.00 92.00 85 ILE A O 1
ATOM 709 N N . ASN A 1 86 ? -15.048 0.431 6.743 1.00 90.62 86 ASN A N 1
ATOM 710 C CA . ASN A 1 86 ? -14.538 0.375 8.108 1.00 90.62 86 ASN A CA 1
ATOM 711 C C . ASN A 1 86 ? -14.860 1.636 8.931 1.00 90.62 86 ASN A C 1
ATOM 713 O O . ASN A 1 86 ? -14.974 1.556 10.151 1.00 90.62 86 ASN A O 1
ATOM 717 N N . GLN A 1 87 ? -15.027 2.788 8.281 1.00 90.00 87 GLN A N 1
ATOM 718 C CA . GLN A 1 87 ? -15.493 4.011 8.935 1.00 90.00 87 GLN A CA 1
ATOM 719 C C . GLN A 1 87 ? -16.997 3.977 9.225 1.00 90.00 87 GLN A C 1
ATOM 721 O O . GLN A 1 87 ? -17.413 4.449 10.278 1.00 90.00 87 GLN A O 1
ATOM 726 N N . LEU A 1 88 ? -17.800 3.397 8.325 1.00 92.38 88 LEU A N 1
ATOM 727 C CA . LEU A 1 88 ? -19.248 3.245 8.517 1.00 92.38 88 LEU A CA 1
ATOM 728 C C . LEU A 1 88 ? -19.582 2.294 9.673 1.00 92.38 88 LEU A C 1
ATOM 730 O O . LEU A 1 88 ? -20.515 2.547 10.428 1.00 92.38 88 LEU A O 1
ATOM 734 N N . TYR A 1 89 ? -18.800 1.226 9.825 1.00 87.94 89 TYR A N 1
ATOM 735 C CA . TYR A 1 89 ? -18.953 0.234 10.888 1.00 87.94 89 TYR A CA 1
ATOM 736 C C . TYR A 1 89 ? -17.742 0.285 11.824 1.00 87.94 89 TYR A C 1
ATOM 738 O O . TYR A 1 89 ? -16.886 -0.603 11.808 1.00 87.94 89 TYR A O 1
ATOM 746 N N . LYS A 1 90 ? -17.641 1.374 12.599 1.00 80.88 90 LYS A N 1
ATOM 747 C CA . LYS A 1 90 ? -16.557 1.564 13.569 1.00 80.88 90 LYS A CA 1
ATOM 748 C C . LYS A 1 90 ? -16.685 0.555 14.718 1.00 80.88 90 LYS A C 1
ATOM 750 O O . LYS A 1 90 ? -17.779 0.295 15.209 1.00 80.88 90 LYS A O 1
ATOM 755 N N . PHE A 1 91 ? -15.542 0.027 15.143 1.00 82.38 91 PHE A N 1
ATOM 756 C CA . PHE A 1 91 ? -15.396 -0.810 16.332 1.00 82.38 91 PHE A CA 1
ATOM 757 C C . PHE A 1 91 ? -14.750 -0.003 17.460 1.00 82.38 91 PHE A C 1
ATOM 759 O O . PHE A 1 91 ? -14.070 0.995 17.193 1.00 82.38 91 PHE A O 1
ATOM 766 N N . ASP A 1 92 ? -14.935 -0.454 18.696 1.00 86.50 92 ASP A N 1
ATOM 767 C CA . ASP A 1 92 ? -14.209 0.089 19.840 1.00 86.50 92 ASP A CA 1
ATOM 768 C C . ASP A 1 92 ? -12.700 -0.141 19.687 1.00 86.50 92 ASP A C 1
ATOM 770 O O . ASP A 1 92 ? -12.252 -1.115 19.070 1.00 86.50 92 ASP A O 1
ATOM 774 N N . GLU A 1 93 ? -11.915 0.789 20.226 1.00 86.06 93 GLU A N 1
ATOM 775 C CA . GLU A 1 93 ? -10.456 0.726 20.177 1.00 86.06 93 GLU A CA 1
ATOM 776 C C . GLU A 1 93 ? -9.936 -0.446 21.011 1.00 86.06 93 GLU A C 1
ATOM 778 O O . GLU A 1 93 ? -10.467 -0.775 22.077 1.00 86.06 93 GLU A O 1
ATOM 783 N N . LEU A 1 94 ? -8.881 -1.094 20.518 1.00 87.31 94 LEU A N 1
ATOM 784 C CA . LEU A 1 94 ? -8.264 -2.205 21.232 1.00 87.31 94 LEU A CA 1
ATOM 785 C C . LEU A 1 94 ? -7.451 -1.693 22.428 1.00 87.31 94 LEU A C 1
ATOM 787 O O . LEU A 1 94 ? -6.934 -0.581 22.423 1.00 87.31 94 LEU A O 1
ATOM 791 N N . ILE A 1 95 ? -7.235 -2.556 23.422 1.00 88.12 95 ILE A N 1
ATOM 792 C CA . ILE A 1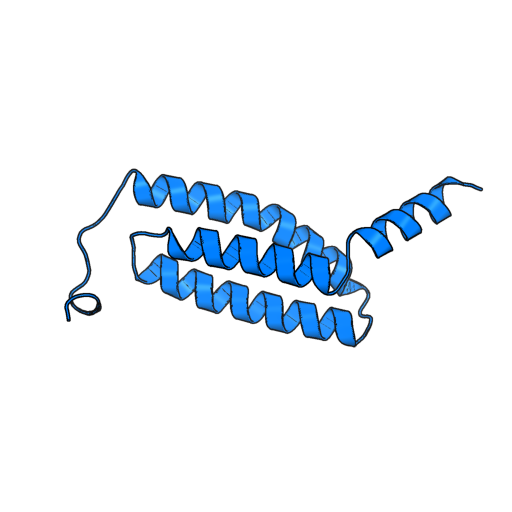 95 ? -6.412 -2.247 24.610 1.00 88.12 95 ILE A CA 1
ATOM 793 C C . ILE A 1 95 ? -4.999 -1.786 24.212 1.00 88.12 95 ILE A C 1
ATOM 795 O O . ILE A 1 95 ? -4.424 -0.920 24.854 1.00 88.12 95 ILE A O 1
ATOM 799 N N . VAL A 1 96 ? -4.456 -2.321 23.114 1.00 87.44 96 VAL A N 1
ATOM 800 C CA . VAL A 1 96 ? -3.133 -1.945 22.582 1.00 87.44 96 VAL A CA 1
ATOM 801 C C . VAL A 1 96 ? -3.074 -0.530 21.994 1.00 87.44 96 VAL A C 1
ATOM 803 O O . VAL A 1 96 ? -1.986 -0.034 21.711 1.00 87.44 96 VAL A O 1
ATOM 806 N N . GLU A 1 97 ? -4.225 0.106 21.768 1.00 85.56 97 GLU A N 1
ATOM 807 C CA . GLU A 1 97 ? -4.329 1.488 21.288 1.00 85.56 97 GLU A CA 1
ATOM 808 C C . GLU A 1 97 ? -4.417 2.492 22.445 1.00 85.56 97 GLU A C 1
ATOM 810 O O . GLU A 1 97 ? -4.105 3.668 22.252 1.00 85.56 97 GLU A O 1
ATOM 815 N N . GLN A 1 98 ? -4.786 2.031 23.644 1.00 80.38 98 GLN A N 1
ATOM 816 C CA . GLN A 1 98 ? -4.855 2.855 24.846 1.00 80.38 98 GLN A CA 1
ATOM 817 C C . GLN A 1 98 ? -3.432 3.110 25.365 1.00 80.38 98 GLN A C 1
ATOM 819 O O . GLN A 1 98 ? -2.678 2.173 25.629 1.00 80.38 98 GLN A O 1
ATOM 824 N N . LYS A 1 99 ? -3.052 4.388 25.450 1.00 64.00 99 LYS A N 1
ATOM 825 C CA . LYS A 1 99 ? -1.768 4.842 26.003 1.00 64.00 99 LYS A CA 1
ATOM 826 C C . LYS A 1 99 ? -1.874 5.160 27.484 1.00 64.00 99 LYS A C 1
ATOM 828 O O . LYS A 1 99 ? -2.905 5.752 27.871 1.00 64.00 99 LYS A O 1
#

Secondary structure (DSSP, 8-state):
--HHHHHHHHHHHHS-HHHHHHHHHHHHHHHHT-SSHHHHHHHHHHHHHHHHHHHHHHHTT-THHHHHHHHHHHHHHHHHHHHHHHHHT--PPPGGG--

Radius of gyration: 16.83 Å; chains: 1; bounding box: 36×17×64 Å

Sequence (99 aa):
MNTAVKSALNTSKQLSQQSISA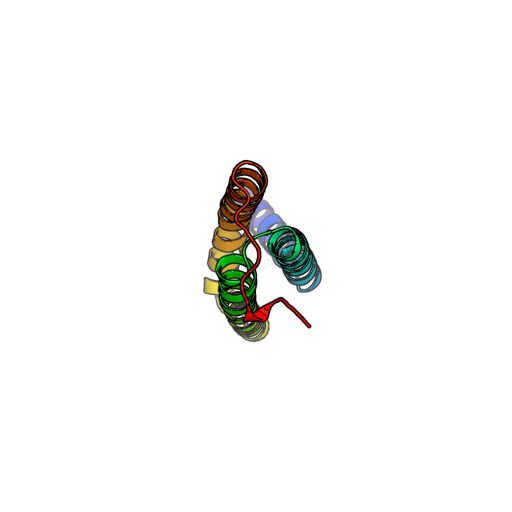LNASYMNNIQLFTNYNFREYFKRKYQREFEKLNTEFATNDANAISHYQQLTEELRLVKRQTIINQLYKFDELIVEQK

InterPro domains:
  IPR051522 Iron-sulfur cluster assembly LYR protein [PTHR13166] (12-98)

Foldseek 3Di:
DPPVVVVVVVLVVCDDPVNLVVLVVLQLVLLVLQLAPVSSVVSNVVVVVLSVVLVVCVVVVNPCSSVSSVVSVVCSVVSNVVSVVNVVVDDDYDPVVPD